Protein AF-A0A170VJB1-F1 (afdb_monomer_lite)

InterPro domains:
  IPR004142 NDRG [PF03096] (3-101)
  IPR004142 NDRG [PTHR11034] (4-102)
  IPR029058 Alpha/Beta hydrolase fold [G3DSA:3.40.50.1820] (1-106)
  IPR029058 Alpha/Beta hydrolase fold [SSF53474] (5-84)

pLDDT: mean 74.46, std 19.04, range [40.03, 96.0]

Radius of gyration: 25.11 Å; chains: 1; bounding box: 39×20×83 Å

Organism: Triatoma infestans (NCBI:txid30076)

Foldseek 3Di:
DDDDDDDLLVLLVVVVVVCVVVVQQADAEEAEASRLLSPVSNCVVCVRRYPYYHYHNYDVDDCPVVVVVVVVVVVVVVVVDDPDVVNVVVVCCVVVDPDDPDPPDDD

Sequence (107 aa):
KIFEYPTMDELAAQLNFVLSHFGLRSVIGLGVGAGGNVLARFALGHPDKVEALCLINVVSTQAGWIEWGYQKLNARYLKSKGMTQGVLDYLMWHHFGKGRLKKGTMT

Secondary structure (DSSP, 8-state):
-PPPPPPHHHHHHHHHHHHHHTT-S-EEEEEETHHHHHHHHHHHH-GGGEEEEEEES---S---HHHHHHHHHHHHHHHH----HHHHHHHHHHHH-S---------

Structure (mmCIF, N/CA/C/O backbone):
data_AF-A0A170VJB1-F1
#
_entry.id   AF-A0A170VJB1-F1
#
loop_
_atom_site.group_PDB
_atom_site.id
_atom_site.type_symbol
_atom_site.label_atom_id
_atom_site.label_alt_id
_atom_site.label_comp_id
_atom_site.label_asym_id
_atom_site.label_entity_id
_atom_site.label_seq_id
_atom_site.pdbx_PDB_ins_code
_atom_site.Cartn_x
_atom_site.Cartn_y
_atom_site.Cartn_z
_atom_site.occupancy
_atom_site.B_iso_or_equiv
_atom_site.auth_seq_id
_atom_site.auth_comp_id
_atom_site.auth_asym_id
_atom_site.auth_atom_id
_atom_site.pdbx_PDB_model_num
ATOM 1 N N . LYS A 1 1 ? 30.744 4.774 12.915 1.00 55.41 1 LYS A N 1
ATOM 2 C CA . LYS A 1 1 ? 29.617 3.813 13.003 1.00 55.41 1 LYS A CA 1
ATOM 3 C C . LYS A 1 1 ? 29.058 3.642 11.602 1.00 55.41 1 LYS A C 1
ATOM 5 O O . LYS A 1 1 ? 28.786 4.654 10.972 1.00 55.41 1 LYS A O 1
ATOM 10 N N . ILE A 1 2 ? 28.977 2.412 11.102 1.00 70.62 2 ILE A N 1
ATOM 11 C CA . ILE A 1 2 ? 28.281 2.115 9.844 1.00 70.62 2 ILE A CA 1
ATOM 12 C C . ILE A 1 2 ? 26.789 2.336 10.116 1.00 70.62 2 ILE A C 1
ATOM 14 O O . ILE A 1 2 ? 26.302 1.914 11.162 1.00 70.62 2 ILE A O 1
ATOM 18 N N . PHE A 1 3 ? 26.106 3.084 9.251 1.00 78.44 3 PHE A N 1
ATOM 19 C CA . PHE A 1 3 ? 24.664 3.288 9.359 1.00 78.44 3 PHE A CA 1
ATOM 20 C C . PHE A 1 3 ? 23.967 2.055 8.791 1.00 78.44 3 PHE A C 1
ATOM 22 O O . PHE A 1 3 ? 24.141 1.739 7.614 1.00 78.44 3 PHE A O 1
ATOM 29 N N . GLU A 1 4 ? 23.223 1.348 9.634 1.00 83.94 4 GLU A N 1
ATOM 30 C CA . GLU A 1 4 ? 22.416 0.209 9.218 1.00 83.94 4 GLU A CA 1
ATOM 31 C C . GLU A 1 4 ? 21.048 0.725 8.777 1.00 83.94 4 GLU A C 1
ATOM 33 O O . GLU A 1 4 ? 20.347 1.396 9.536 1.00 83.94 4 GLU A O 1
ATOM 38 N N . TYR A 1 5 ? 20.719 0.498 7.505 1.00 84.06 5 TYR A N 1
ATOM 39 C CA . TYR A 1 5 ? 19.457 0.961 6.947 1.00 84.06 5 TYR A CA 1
ATOM 40 C C . TYR A 1 5 ? 18.335 0.011 7.379 1.00 84.06 5 TYR A C 1
ATOM 42 O O . TYR A 1 5 ? 18.516 -1.204 7.259 1.00 84.06 5 TYR A O 1
ATOM 50 N N . PRO A 1 6 ? 17.189 0.536 7.842 1.00 84.62 6 PRO A N 1
ATOM 51 C CA . PRO A 1 6 ? 16.094 -0.297 8.307 1.00 84.62 6 PRO A CA 1
ATOM 52 C C . PRO A 1 6 ? 15.547 -1.185 7.190 1.00 84.62 6 PRO A C 1
ATOM 54 O O . PRO A 1 6 ? 15.475 -0.807 6.015 1.00 84.62 6 PRO A O 1
ATOM 57 N N . THR A 1 7 ? 15.122 -2.379 7.572 1.00 89.06 7 THR A N 1
ATOM 58 C CA . THR A 1 7 ? 14.415 -3.306 6.691 1.00 89.06 7 THR A CA 1
ATOM 59 C C . THR A 1 7 ? 13.028 -2.766 6.323 1.00 89.06 7 THR A C 1
ATOM 61 O O . THR A 1 7 ? 12.484 -1.875 6.977 1.00 89.06 7 THR A O 1
ATOM 64 N N . MET A 1 8 ? 12.409 -3.321 5.274 1.00 87.62 8 MET A N 1
ATOM 65 C CA . MET A 1 8 ? 11.046 -2.924 4.882 1.00 87.62 8 MET A CA 1
ATOM 66 C C . MET A 1 8 ? 10.014 -3.156 5.995 1.00 87.62 8 MET A C 1
ATOM 68 O O . MET A 1 8 ? 9.045 -2.406 6.087 1.00 87.62 8 MET A O 1
ATOM 72 N N . ASP A 1 9 ? 10.225 -4.170 6.837 1.00 88.44 9 ASP A N 1
ATOM 73 C CA . ASP A 1 9 ? 9.346 -4.471 7.969 1.00 88.44 9 ASP A CA 1
ATOM 74 C C . ASP A 1 9 ? 9.524 -3.461 9.108 1.00 88.44 9 ASP A C 1
ATOM 76 O O . ASP A 1 9 ? 8.540 -2.996 9.679 1.00 88.44 9 ASP A O 1
ATOM 80 N N . GLU A 1 10 ? 10.758 -3.036 9.386 1.00 91.12 10 GLU A N 1
ATOM 81 C CA . GLU A 1 10 ? 11.026 -1.972 10.362 1.00 91.12 10 GLU A CA 1
ATOM 82 C C . GLU A 1 10 ? 10.463 -0.625 9.898 1.00 91.12 10 GLU A C 1
ATOM 84 O O . GLU A 1 10 ? 9.860 0.098 10.690 1.00 91.12 10 GLU A O 1
ATOM 89 N N . LEU A 1 11 ? 10.582 -0.309 8.605 1.00 91.56 11 LEU A N 1
ATOM 90 C CA . LEU A 1 11 ? 9.941 0.867 8.010 1.00 91.56 11 LEU A CA 1
ATOM 91 C C . LEU A 1 11 ? 8.413 0.803 8.125 1.00 91.56 11 LEU A C 1
ATOM 93 O O . LEU A 1 11 ? 7.774 1.811 8.424 1.00 91.56 11 LEU A O 1
ATOM 97 N N . ALA A 1 12 ? 7.815 -0.374 7.931 1.00 92.06 12 ALA A N 1
ATOM 98 C CA . ALA A 1 12 ? 6.378 -0.554 8.112 1.00 92.06 12 ALA A CA 1
ATOM 99 C C . ALA A 1 12 ? 5.972 -0.373 9.582 1.00 92.06 12 ALA A C 1
ATOM 101 O O . ALA A 1 12 ? 4.990 0.308 9.870 1.00 92.06 12 ALA A O 1
ATOM 102 N N . ALA A 1 13 ? 6.755 -0.900 10.526 1.00 92.56 13 ALA A N 1
ATOM 103 C CA . ALA A 1 13 ? 6.510 -0.720 11.954 1.00 92.56 13 ALA A CA 1
ATOM 104 C C . ALA A 1 13 ? 6.565 0.759 12.372 1.00 92.56 13 ALA A C 1
ATOM 106 O O . ALA A 1 13 ? 5.818 1.172 13.264 1.00 92.56 13 ALA A O 1
ATOM 107 N N . GLN A 1 14 ? 7.382 1.578 11.698 1.00 93.69 14 GLN A N 1
ATOM 108 C CA . GLN A 1 14 ? 7.482 3.007 11.990 1.00 93.69 14 GLN A CA 1
ATOM 109 C C . GLN A 1 14 ? 6.173 3.777 11.768 1.00 93.69 14 GLN A C 1
ATOM 111 O O . GLN A 1 14 ? 5.908 4.745 12.485 1.00 93.69 14 GLN A O 1
ATOM 116 N N . LEU A 1 15 ? 5.312 3.320 10.851 1.00 93.25 15 LEU A N 1
ATOM 117 C CA . LEU A 1 15 ? 4.003 3.935 10.604 1.00 93.25 15 LEU A CA 1
ATOM 118 C C . LEU A 1 15 ? 3.121 3.948 11.859 1.00 93.25 15 LEU A C 1
ATOM 120 O O . LEU A 1 15 ? 2.405 4.920 12.081 1.00 93.25 15 LEU A O 1
ATOM 124 N N . ASN A 1 16 ? 3.218 2.942 12.737 1.00 92.62 16 ASN A N 1
ATOM 125 C CA . ASN A 1 16 ? 2.461 2.943 13.993 1.00 92.62 16 ASN A CA 1
ATOM 126 C C . ASN A 1 16 ? 2.797 4.138 14.882 1.00 92.62 16 ASN A C 1
ATOM 128 O O . ASN A 1 16 ? 1.892 4.719 15.481 1.00 92.62 16 ASN A O 1
ATOM 132 N N . PHE A 1 17 ? 4.077 4.504 14.985 1.00 94.00 17 PHE A N 1
ATOM 133 C CA . PHE A 1 17 ? 4.483 5.656 15.788 1.00 94.00 17 PHE A CA 1
ATOM 134 C C . PHE A 1 17 ? 3.940 6.953 15.196 1.00 94.00 17 PHE A C 1
ATOM 136 O O . PHE A 1 17 ? 3.490 7.810 15.948 1.00 94.00 17 PHE A O 1
ATOM 143 N N . VAL A 1 18 ? 3.905 7.065 13.865 1.00 94.50 18 VAL A N 1
ATOM 144 C CA . VAL A 1 18 ? 3.314 8.216 13.171 1.00 94.50 18 VAL A CA 1
ATOM 145 C C . VAL A 1 18 ? 1.821 8.314 13.478 1.00 94.50 18 VAL A C 1
ATOM 147 O O . VAL A 1 18 ? 1.368 9.350 13.956 1.00 94.50 18 VAL A O 1
ATOM 150 N N . LEU A 1 19 ? 1.061 7.230 13.292 1.00 94.31 19 LEU A N 1
ATOM 151 C CA . LEU A 1 19 ? -0.374 7.214 13.601 1.00 94.31 19 LEU A CA 1
ATOM 152 C C . LEU A 1 19 ? -0.632 7.564 15.072 1.00 94.31 19 LEU A C 1
ATOM 154 O O . LEU A 1 19 ? -1.523 8.353 15.368 1.00 94.31 19 LEU A O 1
ATOM 158 N N . SER A 1 20 ? 0.182 7.026 15.983 1.00 93.75 20 SER A N 1
ATOM 159 C CA . SER A 1 20 ? 0.034 7.261 17.423 1.00 93.75 20 SER A CA 1
ATOM 160 C C . SER A 1 20 ? 0.364 8.703 17.806 1.00 93.75 20 SER A C 1
ATOM 162 O O . SER A 1 20 ? -0.342 9.295 18.615 1.00 93.75 20 SER A O 1
ATOM 164 N N . HIS A 1 21 ? 1.399 9.290 17.199 1.00 95.69 21 HIS A N 1
ATOM 165 C CA . HIS A 1 21 ? 1.782 10.684 17.419 1.00 95.69 21 HIS A CA 1
ATOM 166 C C . HIS A 1 21 ? 0.669 11.658 17.013 1.00 95.69 21 HIS A C 1
ATOM 168 O O . HIS A 1 21 ? 0.423 12.636 17.712 1.00 95.69 21 HIS A O 1
ATOM 174 N N . PHE A 1 22 ? -0.031 11.364 15.914 1.00 94.94 22 PHE A N 1
ATOM 175 C CA . PHE A 1 22 ? -1.152 12.173 15.429 1.00 94.94 22 PHE A CA 1
ATOM 176 C C . PHE A 1 22 ? -2.524 11.741 15.981 1.00 94.94 22 PHE A C 1
ATOM 178 O O . PHE A 1 22 ? -3.528 12.369 15.656 1.00 94.94 22 PHE A O 1
ATOM 185 N N . GLY A 1 23 ? -2.596 10.688 16.805 1.00 93.50 23 GLY A N 1
ATOM 186 C CA . GLY A 1 23 ? -3.856 10.174 17.357 1.00 93.50 23 GLY A CA 1
ATOM 187 C C . GLY A 1 23 ? -4.813 9.582 16.312 1.00 93.50 23 GLY A C 1
ATOM 188 O O . G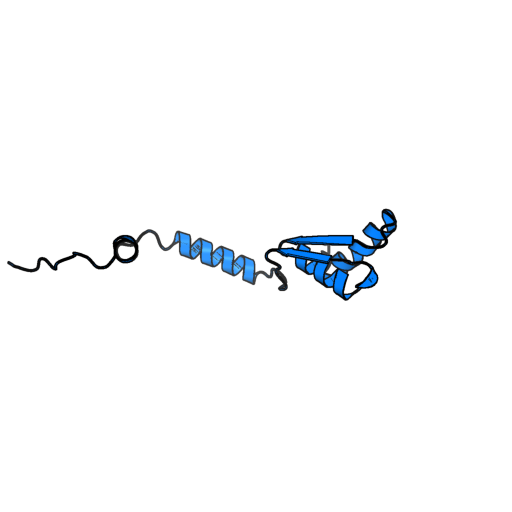LY A 1 23 ? -6.027 9.589 16.510 1.00 93.50 23 GLY A O 1
ATOM 189 N N . LEU A 1 24 ? -4.288 9.089 15.188 1.00 94.50 24 LEU A N 1
ATOM 190 C CA . LEU A 1 24 ? -5.075 8.526 14.090 1.00 94.50 24 LEU A CA 1
ATOM 191 C C . LEU A 1 24 ? -5.449 7.071 14.389 1.00 94.50 24 LEU A C 1
ATOM 193 O O . LEU A 1 24 ? -4.580 6.227 14.608 1.00 94.50 24 LEU A O 1
ATOM 197 N N . ARG A 1 25 ? -6.751 6.770 14.361 1.00 92.31 25 ARG A N 1
ATOM 198 C CA . ARG A 1 25 ? -7.269 5.408 14.565 1.00 92.31 25 ARG A CA 1
ATOM 199 C C . ARG A 1 25 ? -7.082 4.525 13.331 1.00 92.31 25 ARG A C 1
ATOM 201 O O . ARG A 1 25 ? -6.733 3.358 13.468 1.00 92.31 25 ARG A O 1
ATOM 208 N N . SER A 1 26 ? -7.307 5.090 12.154 1.00 93.69 26 SER A N 1
ATOM 209 C CA . SER A 1 26 ? -7.244 4.404 10.869 1.00 93.69 26 SER A CA 1
ATOM 210 C C . SER A 1 26 ? -6.804 5.369 9.770 1.00 93.69 26 SER A C 1
ATOM 212 O O . SER A 1 26 ? -6.929 6.588 9.909 1.00 93.69 26 SER A O 1
ATOM 214 N N . VAL A 1 27 ? -6.248 4.827 8.685 1.00 94.88 27 VAL A N 1
ATOM 215 C CA . VAL A 1 27 ? -5.777 5.604 7.533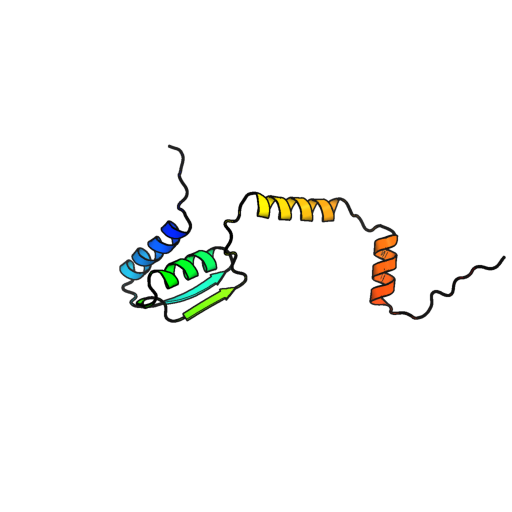 1.00 94.88 27 VAL A CA 1
ATOM 216 C C . VAL A 1 27 ? -6.184 4.964 6.209 1.00 94.88 27 VAL A C 1
ATOM 218 O O . VAL A 1 27 ? -6.350 3.748 6.104 1.00 94.88 27 VAL A O 1
ATOM 221 N N . ILE A 1 28 ? -6.281 5.797 5.174 1.00 96.00 28 ILE A N 1
ATOM 222 C CA . ILE A 1 28 ? -6.325 5.365 3.776 1.00 96.00 28 ILE A CA 1
ATOM 223 C C . ILE A 1 28 ? -4.948 5.642 3.175 1.00 96.00 28 ILE A C 1
ATOM 225 O O . ILE A 1 28 ? -4.507 6.789 3.115 1.00 96.00 28 ILE A O 1
ATOM 229 N N . GLY A 1 29 ? -4.241 4.588 2.774 1.00 93.62 29 GLY A N 1
ATOM 230 C CA . GLY A 1 29 ? -2.868 4.688 2.284 1.00 93.62 29 GLY A CA 1
ATOM 231 C C . GLY A 1 29 ? -2.795 4.824 0.766 1.00 93.62 29 GLY A C 1
ATOM 232 O O . GLY A 1 29 ? -3.454 4.088 0.040 1.00 93.62 29 GLY A O 1
ATOM 233 N N . LEU A 1 30 ? -1.939 5.719 0.274 1.00 95.31 30 LEU A N 1
ATOM 234 C CA . LEU A 1 30 ? -1.545 5.796 -1.135 1.00 95.31 30 LEU A CA 1
ATOM 235 C C . LEU A 1 30 ? -0.053 5.473 -1.240 1.00 95.31 30 LEU A C 1
ATOM 237 O O . LEU A 1 30 ? 0.780 6.190 -0.688 1.00 95.31 30 LEU A O 1
ATOM 241 N N . GLY A 1 31 ? 0.286 4.396 -1.943 1.00 92.06 31 GLY A N 1
ATOM 242 C CA . GLY A 1 31 ? 1.649 3.890 -2.043 1.00 92.06 31 GLY A CA 1
ATOM 243 C C . GLY A 1 31 ? 2.098 3.696 -3.480 1.00 92.06 31 GLY A C 1
ATOM 244 O O . GLY A 1 31 ? 1.407 3.055 -4.268 1.00 92.06 31 GLY A O 1
ATOM 245 N N . VAL A 1 32 ? 3.292 4.193 -3.805 1.00 91.75 32 VAL A N 1
ATOM 246 C CA . VAL A 1 32 ? 3.924 3.996 -5.116 1.00 91.75 32 VAL A CA 1
ATOM 247 C C . VAL A 1 32 ? 5.227 3.218 -4.944 1.00 91.75 32 VAL A C 1
ATOM 249 O O . VAL A 1 32 ? 6.034 3.549 -4.071 1.00 91.75 32 VAL A O 1
ATOM 252 N N . GLY A 1 33 ? 5.451 2.175 -5.750 1.00 88.19 33 GLY A N 1
ATOM 253 C CA . GLY A 1 33 ? 6.705 1.411 -5.724 1.00 88.19 33 GLY A CA 1
ATOM 254 C C . GLY A 1 33 ? 7.007 0.791 -4.357 1.00 88.19 33 GLY A C 1
ATOM 255 O O . GLY A 1 33 ? 6.205 0.027 -3.817 1.00 88.19 33 GLY A O 1
ATOM 256 N N . ALA A 1 34 ? 8.166 1.142 -3.792 1.00 87.75 34 ALA A N 1
ATOM 257 C CA . ALA A 1 34 ? 8.602 0.710 -2.462 1.00 87.75 34 ALA A CA 1
ATOM 258 C C . ALA A 1 34 ? 7.666 1.187 -1.337 1.00 87.75 34 ALA A C 1
ATOM 260 O O . ALA A 1 34 ? 7.416 0.439 -0.395 1.00 87.75 34 ALA A O 1
ATOM 261 N N . GLY A 1 35 ? 7.090 2.389 -1.456 1.00 88.31 35 GLY A N 1
ATOM 262 C CA . GLY A 1 35 ? 6.146 2.913 -0.463 1.00 88.31 35 GLY A CA 1
ATOM 263 C C . GLY A 1 35 ? 4.861 2.088 -0.392 1.00 88.31 35 GLY A C 1
ATOM 264 O O . GLY A 1 35 ? 4.301 1.902 0.684 1.00 88.31 35 GLY A O 1
ATOM 265 N N . GLY A 1 36 ? 4.433 1.513 -1.519 1.00 91.50 36 GLY A N 1
ATOM 266 C CA . GLY A 1 36 ? 3.309 0.582 -1.533 1.00 91.50 36 GLY A CA 1
ATOM 267 C C . GLY A 1 36 ? 3.626 -0.771 -0.894 1.00 91.50 36 GLY A C 1
ATOM 268 O O . GLY A 1 36 ? 2.754 -1.342 -0.254 1.00 91.50 36 GLY A O 1
ATOM 269 N N . ASN A 1 37 ? 4.869 -1.255 -0.988 1.00 90.62 37 ASN A N 1
ATOM 270 C CA . ASN A 1 37 ? 5.311 -2.472 -0.294 1.00 90.62 37 ASN A CA 1
ATOM 271 C C . ASN A 1 37 ? 5.323 -2.264 1.231 1.00 90.62 37 ASN A C 1
ATOM 273 O O . ASN A 1 37 ? 4.791 -3.086 1.972 1.00 90.62 37 ASN A O 1
ATOM 277 N N . VAL A 1 38 ? 5.843 -1.122 1.693 1.00 92.75 38 VAL A N 1
ATOM 278 C CA . VAL A 1 38 ? 5.816 -0.739 3.115 1.00 92.75 38 VAL A CA 1
ATOM 279 C C . VAL A 1 38 ? 4.376 -0.613 3.627 1.00 92.75 38 VAL A C 1
ATOM 281 O O . VAL A 1 38 ? 4.040 -1.201 4.653 1.00 92.75 38 VAL A O 1
ATOM 284 N N . LEU A 1 39 ? 3.499 0.086 2.896 1.00 93.81 39 LEU A N 1
ATOM 285 C CA . LEU A 1 39 ? 2.085 0.224 3.271 1.00 93.81 39 LEU A CA 1
ATOM 286 C C . LEU A 1 39 ? 1.334 -1.113 3.259 1.00 93.81 39 LEU A C 1
ATOM 288 O O . LEU A 1 39 ? 0.520 -1.358 4.146 1.00 93.81 39 LEU A O 1
ATOM 292 N N . ALA A 1 40 ? 1.620 -1.994 2.299 1.00 91.94 40 ALA A N 1
ATOM 293 C CA . ALA A 1 40 ? 1.026 -3.327 2.250 1.00 91.94 40 ALA A CA 1
ATOM 294 C C . ALA A 1 40 ? 1.447 -4.178 3.457 1.00 91.94 40 ALA A C 1
ATOM 296 O O . ALA A 1 40 ? 0.602 -4.813 4.082 1.00 91.94 40 ALA A O 1
ATOM 297 N N . ARG A 1 41 ? 2.732 -4.149 3.836 1.00 92.50 41 ARG A N 1
ATOM 298 C CA . ARG A 1 41 ? 3.238 -4.830 5.041 1.00 92.50 41 ARG A CA 1
ATOM 299 C C . ARG A 1 41 ? 2.600 -4.284 6.312 1.00 92.50 41 ARG A C 1
ATOM 301 O O . ARG A 1 41 ? 2.186 -5.059 7.168 1.00 92.50 41 ARG A O 1
ATOM 308 N N . PHE A 1 42 ? 2.457 -2.964 6.405 1.00 94.25 42 PHE A N 1
ATOM 309 C CA . PHE A 1 42 ? 1.776 -2.328 7.527 1.00 94.25 42 PHE A CA 1
ATOM 310 C C . PHE A 1 42 ? 0.313 -2.774 7.641 1.00 94.25 42 PHE A C 1
ATOM 312 O O . PHE A 1 42 ? -0.122 -3.162 8.721 1.00 94.25 42 PHE A O 1
ATOM 319 N N . ALA A 1 43 ? -0.423 -2.793 6.527 1.00 93.81 43 ALA A N 1
ATOM 320 C CA . ALA A 1 43 ? -1.816 -3.235 6.507 1.00 93.81 43 ALA A CA 1
ATOM 321 C C . ALA A 1 43 ? -1.984 -4.721 6.853 1.00 93.81 43 ALA A C 1
ATOM 323 O O . ALA A 1 43 ? -2.965 -5.087 7.491 1.00 93.81 43 ALA A O 1
ATOM 324 N N . LEU A 1 44 ? -1.023 -5.574 6.481 1.00 92.12 44 LEU A N 1
ATOM 325 C CA . LEU A 1 44 ? -1.022 -6.985 6.880 1.00 92.12 44 LEU A CA 1
ATOM 326 C C . LEU A 1 44 ? -0.808 -7.163 8.391 1.00 92.12 44 LEU A C 1
ATOM 328 O O . LEU A 1 44 ? -1.415 -8.049 8.986 1.00 92.12 44 LEU A O 1
ATOM 332 N N . GLY A 1 45 ? 0.038 -6.335 9.012 1.00 91.94 45 GLY A N 1
ATOM 333 C CA . GLY A 1 45 ? 0.291 -6.378 10.457 1.00 91.94 45 GLY A CA 1
ATOM 334 C C . GLY A 1 45 ? -0.786 -5.694 11.307 1.00 91.94 45 GLY A C 1
ATOM 335 O O . GLY A 1 45 ? -0.998 -6.083 12.454 1.00 91.94 45 GLY A O 1
ATOM 336 N N . HIS A 1 46 ? -1.468 -4.689 10.753 1.00 92.69 46 HIS A N 1
ATOM 337 C CA . HIS A 1 46 ? -2.459 -3.857 11.446 1.00 92.69 46 HIS A CA 1
ATOM 338 C C . HIS A 1 46 ? -3.687 -3.583 10.563 1.00 92.69 46 HIS A C 1
ATOM 340 O O . HIS A 1 46 ? -3.933 -2.432 10.183 1.00 92.69 46 HIS A O 1
ATOM 346 N N . PRO A 1 47 ? -4.473 -4.620 10.218 1.00 91.69 47 PRO A N 1
ATOM 347 C CA . PRO A 1 47 ? -5.639 -4.461 9.350 1.00 91.69 47 PRO A CA 1
ATOM 348 C C . PRO A 1 47 ? -6.720 -3.564 9.970 1.00 91.69 47 PRO A C 1
ATOM 350 O O . PRO A 1 47 ? -7.492 -2.945 9.250 1.00 91.69 47 PRO A O 1
ATOM 353 N N . ASP A 1 48 ? -6.753 -3.435 11.298 1.00 94.12 48 ASP A N 1
ATOM 354 C CA . ASP A 1 48 ? -7.647 -2.534 12.031 1.00 94.12 48 ASP A CA 1
ATOM 355 C C . ASP A 1 48 ? -7.326 -1.045 11.818 1.00 94.12 48 ASP A C 1
ATOM 357 O O . ASP A 1 48 ? -8.189 -0.191 12.027 1.00 94.12 48 ASP A O 1
ATOM 361 N N . LYS A 1 49 ? -6.100 -0.729 11.385 1.00 92.62 49 LYS A N 1
ATOM 362 C CA . LYS A 1 49 ? -5.610 0.644 11.200 1.00 92.62 49 LYS A CA 1
ATOM 363 C C . LYS A 1 49 ? -5.617 1.103 9.747 1.00 92.62 49 LYS A C 1
ATOM 365 O O . LYS A 1 49 ? -5.238 2.241 9.475 1.00 92.62 49 LYS A O 1
ATOM 370 N N . VAL A 1 50 ? -6.025 0.253 8.807 1.00 96.00 50 VAL A N 1
ATOM 371 C CA . VAL A 1 50 ? -6.011 0.568 7.375 1.00 96.00 50 VAL A CA 1
ATOM 372 C C . VAL A 1 50 ? -7.385 0.301 6.776 1.00 96.00 50 VAL A C 1
ATOM 374 O O . VAL A 1 50 ? -7.802 -0.842 6.649 1.00 96.00 50 VAL A O 1
ATOM 377 N N . GLU A 1 51 ? -8.078 1.366 6.376 1.00 95.56 51 GLU A N 1
ATOM 378 C CA . GLU A 1 51 ? -9.414 1.263 5.771 1.00 95.56 51 GLU A CA 1
ATOM 379 C C . GLU A 1 51 ? -9.348 0.925 4.281 1.00 95.56 51 GLU A C 1
ATOM 381 O O . GLU A 1 51 ? -10.132 0.125 3.776 1.00 95.56 51 GLU A O 1
ATOM 386 N N . ALA A 1 52 ? -8.402 1.535 3.566 1.00 95.19 52 ALA A N 1
ATOM 387 C CA . ALA A 1 52 ? -8.192 1.292 2.147 1.00 95.19 52 ALA A CA 1
ATOM 388 C C . ALA A 1 52 ? -6.740 1.566 1.745 1.00 95.19 52 ALA A C 1
ATOM 390 O O . ALA A 1 52 ? -6.043 2.371 2.368 1.00 95.19 52 ALA A O 1
ATOM 391 N N . LEU A 1 53 ? -6.294 0.915 0.669 1.00 94.75 53 LEU A N 1
ATOM 392 C CA . LEU A 1 53 ? -4.989 1.144 0.057 1.00 94.75 53 LEU A CA 1
ATOM 393 C C . LEU A 1 53 ? -5.131 1.365 -1.449 1.00 94.75 53 LEU A C 1
ATOM 395 O O . LEU A 1 53 ? -5.699 0.537 -2.157 1.00 94.75 53 LEU A O 1
ATOM 399 N N . CYS A 1 54 ? -4.545 2.448 -1.945 1.00 95.38 54 CYS A N 1
ATOM 400 C CA . CYS A 1 54 ? -4.312 2.671 -3.363 1.00 95.38 54 CYS A CA 1
ATOM 401 C C . CYS A 1 54 ? -2.832 2.419 -3.660 1.00 95.38 54 CYS A C 1
ATOM 403 O O . CYS A 1 54 ? -1.952 3.129 -3.173 1.00 95.38 54 CYS A O 1
ATOM 405 N N . LEU A 1 55 ? -2.556 1.371 -4.430 1.00 91.62 55 LEU A N 1
ATOM 406 C CA . LEU A 1 55 ? -1.213 0.855 -4.666 1.00 91.62 55 LEU A CA 1
ATOM 407 C C . LEU A 1 55 ? -0.869 0.959 -6.154 1.00 91.62 55 LEU A C 1
ATOM 409 O O . LEU A 1 55 ? -1.477 0.286 -6.982 1.00 91.62 55 LEU A O 1
ATOM 413 N N . ILE A 1 56 ? 0.116 1.791 -6.496 1.00 89.31 56 ILE A N 1
ATOM 414 C CA . ILE A 1 56 ? 0.513 2.053 -7.884 1.00 89.31 56 ILE A CA 1
ATOM 415 C C . ILE A 1 56 ? 1.925 1.519 -8.124 1.00 89.31 56 ILE A C 1
ATOM 417 O O . ILE A 1 56 ? 2.881 1.930 -7.466 1.00 89.31 56 ILE A O 1
ATOM 421 N N . ASN A 1 57 ? 2.059 0.623 -9.106 1.00 84.69 57 ASN A N 1
ATOM 422 C CA . ASN A 1 57 ? 3.340 0.043 -9.522 1.00 84.69 57 ASN A CA 1
ATOM 423 C C . ASN A 1 57 ? 4.162 -0.509 -8.341 1.00 84.69 57 ASN A C 1
ATOM 425 O O . ASN A 1 57 ? 5.337 -0.182 -8.180 1.00 84.69 57 ASN A O 1
ATOM 429 N N . VAL A 1 58 ? 3.519 -1.270 -7.452 1.00 80.00 58 VAL A N 1
ATOM 430 C CA . VAL A 1 58 ? 4.166 -1.778 -6.238 1.00 80.00 58 VAL A CA 1
ATOM 431 C C . VAL A 1 58 ? 5.241 -2.791 -6.587 1.00 80.00 58 VAL A C 1
ATOM 433 O O . VAL A 1 58 ? 4.986 -3.769 -7.283 1.00 80.00 58 VAL A O 1
ATOM 436 N N . VAL A 1 59 ? 6.436 -2.568 -6.045 1.00 70.94 59 VAL A N 1
ATOM 437 C CA . VAL A 1 59 ? 7.563 -3.489 -6.184 1.00 70.94 59 VAL A CA 1
ATOM 438 C C . VAL A 1 59 ? 7.662 -4.282 -4.884 1.00 70.94 59 VAL A C 1
ATOM 440 O O . VAL A 1 59 ? 8.114 -3.770 -3.858 1.00 70.94 59 VAL A O 1
ATOM 443 N N . SER A 1 60 ? 7.160 -5.516 -4.903 1.00 62.34 60 SER A N 1
ATOM 444 C CA . SER A 1 60 ? 7.180 -6.429 -3.751 1.00 62.34 60 SER A CA 1
ATOM 445 C C . SER A 1 60 ? 8.578 -6.989 -3.471 1.00 62.34 60 SER A C 1
ATOM 447 O O . SER A 1 60 ? 8.891 -7.341 -2.331 1.00 62.34 60 SER A O 1
ATOM 449 N N . THR A 1 61 ? 9.433 -7.020 -4.490 1.00 58.47 61 THR A N 1
ATOM 450 C CA . THR A 1 61 ? 10.833 -7.426 -4.416 1.00 58.47 61 THR A CA 1
ATOM 451 C C . THR A 1 61 ? 11.702 -6.324 -3.814 1.00 58.47 61 THR A C 1
ATOM 453 O O . THR A 1 61 ? 11.552 -5.140 -4.111 1.00 58.47 61 THR A O 1
ATOM 456 N N . GLN A 1 62 ? 12.647 -6.714 -2.953 1.00 52.31 62 GLN A N 1
ATOM 457 C CA . GLN A 1 62 ? 13.750 -5.843 -2.555 1.00 52.31 62 GLN A CA 1
ATOM 458 C C . GLN A 1 62 ? 14.400 -5.343 -3.850 1.00 52.31 62 GLN A C 1
ATOM 460 O O . GLN A 1 62 ? 14.740 -6.172 -4.695 1.00 52.31 62 GLN A O 1
ATOM 465 N N . ALA A 1 63 ? 14.532 -4.026 -4.042 1.00 52.91 63 ALA A N 1
ATOM 466 C CA . ALA A 1 63 ? 15.262 -3.467 -5.179 1.00 52.91 63 ALA A CA 1
ATOM 467 C C . ALA A 1 63 ? 16.747 -3.820 -5.012 1.00 52.91 63 ALA A C 1
ATOM 469 O O . ALA A 1 63 ? 17.561 -3.030 -4.542 1.00 52.91 63 ALA A O 1
ATOM 470 N N . GLY A 1 64 ? 17.077 -5.077 -5.287 1.00 54.62 64 GLY A N 1
ATOM 471 C CA . GLY A 1 64 ? 18.423 -5.591 -5.238 1.00 54.62 64 GLY A CA 1
ATOM 472 C C . GLY A 1 64 ? 19.223 -5.018 -6.394 1.00 54.62 64 GLY A C 1
ATOM 473 O O . GLY A 1 64 ? 18.688 -4.494 -7.372 1.00 54.62 64 GLY A O 1
ATOM 474 N N . TRP A 1 65 ? 20.532 -5.218 -6.318 1.00 51.59 65 TRP A N 1
ATOM 475 C CA . TRP A 1 65 ? 21.502 -4.953 -7.382 1.00 51.59 65 TRP A CA 1
ATOM 476 C C . TRP A 1 65 ? 21.088 -5.518 -8.757 1.00 51.59 65 TRP A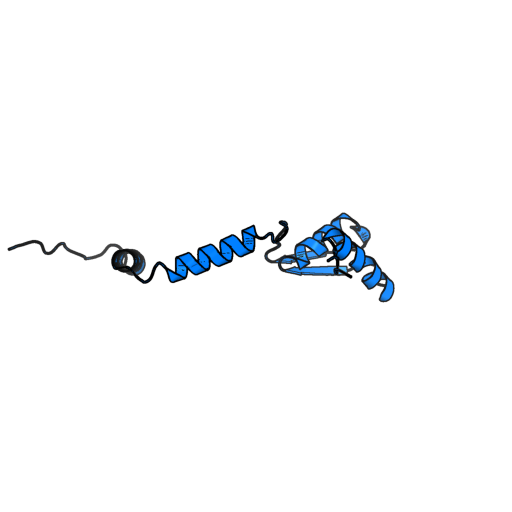 C 1
ATOM 478 O O . TRP A 1 65 ? 21.608 -5.081 -9.779 1.00 51.59 65 TRP A O 1
ATOM 488 N N . ILE A 1 66 ? 20.134 -6.454 -8.783 1.00 54.41 66 ILE A N 1
ATOM 489 C CA . ILE A 1 66 ? 19.489 -7.022 -9.967 1.00 54.41 66 ILE A CA 1
ATOM 490 C C . ILE A 1 66 ? 18.622 -5.985 -10.698 1.00 54.41 66 ILE A C 1
ATOM 492 O O . ILE A 1 66 ? 18.757 -5.866 -11.909 1.00 54.41 66 ILE A O 1
ATOM 496 N N . GLU A 1 67 ? 17.812 -5.178 -10.008 1.00 56.81 67 GLU A N 1
ATOM 497 C CA . GLU A 1 67 ? 16.963 -4.149 -10.634 1.00 56.81 67 GLU A CA 1
ATOM 498 C C . GLU A 1 67 ? 17.813 -2.996 -11.196 1.00 56.81 67 GLU A C 1
ATOM 500 O O . GLU A 1 67 ? 17.615 -2.550 -12.327 1.00 56.81 67 GLU A O 1
ATOM 505 N N . TRP A 1 68 ? 18.844 -2.579 -10.447 1.00 61.50 68 TRP A N 1
ATOM 506 C CA . TRP A 1 68 ? 19.887 -1.671 -10.942 1.00 61.50 68 TRP A CA 1
ATOM 507 C C . TRP A 1 68 ? 20.652 -2.286 -12.121 1.00 61.50 68 TRP A C 1
ATOM 509 O O . TRP A 1 68 ? 20.957 -1.597 -13.094 1.00 61.50 68 TRP A O 1
ATOM 519 N N . GLY A 1 69 ? 20.928 -3.591 -12.063 1.00 59.94 69 GLY A N 1
ATOM 520 C CA . GLY A 1 69 ? 21.557 -4.371 -13.122 1.00 59.94 69 GLY A CA 1
ATOM 521 C C . GLY A 1 69 ? 20.718 -4.383 -14.393 1.00 59.94 69 GLY A C 1
ATOM 522 O O . GLY A 1 69 ? 21.242 -4.044 -15.446 1.00 59.94 69 GLY A O 1
ATOM 523 N N . TYR A 1 70 ? 19.418 -4.661 -14.303 1.00 59.97 70 TYR A N 1
ATOM 524 C CA . TYR A 1 70 ? 18.486 -4.619 -15.429 1.00 59.97 70 TYR A CA 1
ATOM 525 C C . TYR A 1 70 ? 18.315 -3.205 -15.976 1.00 59.97 70 TYR A C 1
ATOM 527 O O . TYR A 1 70 ? 18.365 -3.029 -17.190 1.00 59.97 70 TYR A O 1
ATOM 535 N N . GLN A 1 71 ? 18.200 -2.177 -15.132 1.00 54.91 71 GLN A N 1
ATOM 536 C CA . GLN A 1 71 ? 18.161 -0.786 -15.595 1.00 54.91 71 GLN A CA 1
ATOM 537 C C . GLN A 1 71 ? 19.457 -0.387 -16.310 1.00 54.91 71 GLN A C 1
ATOM 539 O O . GLN A 1 71 ? 19.411 0.231 -17.373 1.00 54.91 71 GLN A O 1
ATOM 544 N N . LYS A 1 72 ? 20.622 -0.785 -15.787 1.00 54.84 72 LYS A N 1
ATOM 545 C CA . LYS A 1 72 ? 21.929 -0.490 -16.388 1.00 54.84 72 LYS A CA 1
ATOM 546 C C . LYS A 1 72 ? 22.194 -1.3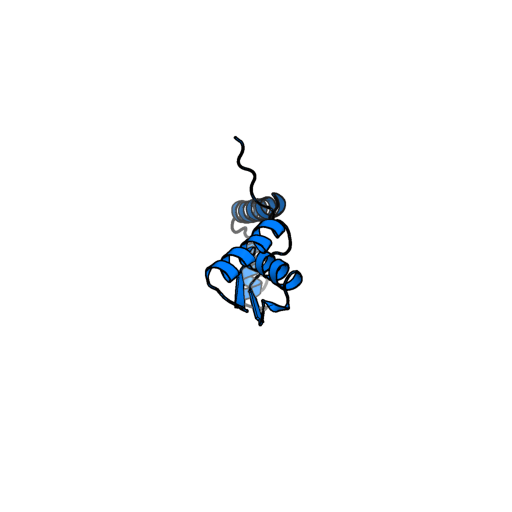23 -17.643 1.00 54.84 72 LYS A C 1
ATOM 548 O O . LYS A 1 72 ? 22.816 -0.812 -18.570 1.00 54.84 72 LYS A O 1
ATOM 553 N N . LEU A 1 73 ? 21.706 -2.562 -17.713 1.00 59.62 73 LEU A N 1
ATOM 554 C CA . LEU A 1 73 ? 21.780 -3.425 -18.894 1.00 59.62 73 LEU A CA 1
ATOM 555 C C . LEU A 1 73 ? 20.842 -2.913 -19.990 1.00 59.62 73 LEU A C 1
ATOM 557 O O . LEU A 1 73 ? 21.287 -2.744 -21.116 1.00 59.62 73 LEU A O 1
ATOM 561 N N . ASN A 1 74 ? 19.594 -2.569 -19.663 1.00 55.41 74 ASN A N 1
ATOM 562 C CA . ASN A 1 74 ? 18.628 -1.994 -20.601 1.00 55.41 74 ASN A CA 1
ATOM 563 C C . ASN A 1 74 ? 19.090 -0.621 -21.108 1.00 55.41 74 ASN A C 1
ATOM 565 O O . ASN A 1 74 ? 19.078 -0.389 -22.313 1.00 55.41 74 ASN A O 1
ATOM 569 N N . ALA A 1 75 ? 19.616 0.251 -20.239 1.00 54.72 75 ALA A N 1
ATOM 570 C CA . ALA A 1 75 ? 20.231 1.516 -20.650 1.00 54.72 75 ALA A CA 1
ATOM 571 C C . ALA A 1 75 ? 21.497 1.316 -21.511 1.00 54.72 75 ALA A C 1
ATOM 573 O O . ALA A 1 75 ? 21.776 2.128 -22.394 1.00 54.72 75 ALA A O 1
ATOM 574 N N . ARG A 1 76 ? 22.258 0.228 -21.302 1.00 50.91 76 ARG A N 1
ATOM 575 C CA . ARG A 1 76 ? 23.394 -0.161 -22.161 1.00 50.91 76 ARG A CA 1
ATOM 576 C C . ARG A 1 76 ? 22.954 -0.790 -23.486 1.00 50.91 76 ARG A C 1
ATOM 578 O O . ARG A 1 76 ? 23.598 -0.512 -24.490 1.00 50.91 76 ARG A O 1
ATOM 585 N N . TYR A 1 77 ? 21.863 -1.553 -23.526 1.00 51.31 77 TYR A N 1
ATOM 586 C CA . TYR A 1 77 ? 21.261 -2.080 -24.758 1.00 51.31 77 TYR A CA 1
ATOM 587 C C . TYR A 1 77 ? 20.652 -0.962 -25.615 1.00 51.31 77 TYR A C 1
ATOM 589 O O . TYR A 1 77 ? 20.821 -0.970 -26.832 1.00 51.31 77 TYR A O 1
ATOM 597 N N . LEU A 1 78 ? 20.040 0.047 -24.985 1.00 49.16 78 LEU A N 1
ATOM 598 C CA . LEU A 1 78 ? 19.576 1.276 -25.642 1.00 49.16 78 LEU A CA 1
ATOM 599 C C . LEU A 1 78 ? 20.734 2.156 -26.148 1.00 49.16 78 LEU A C 1
ATOM 601 O O . LEU A 1 78 ? 20.571 2.844 -27.148 1.00 49.16 78 LEU A O 1
ATOM 605 N N . LYS A 1 79 ? 21.915 2.114 -25.508 1.00 46.31 79 LYS A N 1
ATOM 606 C CA . LYS A 1 79 ? 23.130 2.807 -25.985 1.00 46.31 79 LYS A CA 1
ATOM 607 C C . LYS A 1 79 ? 23.962 2.022 -27.007 1.00 46.31 79 LYS A C 1
ATOM 609 O O . LYS A 1 79 ? 24.750 2.651 -27.705 1.00 46.31 79 LYS A O 1
ATOM 614 N N . SER A 1 80 ? 23.834 0.693 -27.099 1.00 45.97 80 SER A N 1
ATOM 615 C CA . SER A 1 80 ? 24.609 -0.120 -28.056 1.00 45.97 80 SER A CA 1
ATOM 616 C C . SER A 1 80 ? 23.873 -0.389 -29.370 1.00 45.97 80 SER A C 1
ATOM 618 O O . SER A 1 80 ? 24.523 -0.538 -30.403 1.00 45.97 80 SER A O 1
ATOM 620 N N . LYS A 1 81 ? 22.534 -0.391 -29.374 1.00 47.47 81 LYS A N 1
ATOM 621 C CA . LYS A 1 81 ? 21.733 -0.422 -30.603 1.00 47.47 81 LYS A CA 1
ATOM 622 C C . LYS A 1 81 ? 21.316 0.990 -31.002 1.00 47.47 81 LYS A C 1
ATOM 624 O O . LYS A 1 81 ? 20.168 1.384 -30.831 1.00 47.47 81 LYS A O 1
ATOM 629 N N . GLY A 1 82 ? 22.239 1.739 -31.596 1.00 53.06 82 GLY A N 1
ATOM 630 C CA . GLY A 1 82 ? 21.822 2.784 -32.533 1.00 53.06 82 GLY A CA 1
ATOM 631 C C . GLY A 1 82 ? 20.884 2.208 -33.611 1.00 53.06 82 GLY A C 1
ATOM 632 O O . GLY A 1 82 ? 20.847 0.992 -33.831 1.00 53.06 82 GLY A O 1
ATOM 633 N N . MET A 1 83 ? 20.125 3.086 -34.273 1.00 46.19 83 MET A N 1
ATOM 634 C CA . MET A 1 83 ? 19.189 2.761 -35.356 1.00 46.19 83 MET A CA 1
ATOM 635 C C . MET A 1 83 ? 19.921 2.027 -36.497 1.00 46.19 83 MET A C 1
ATOM 637 O O . MET A 1 83 ? 20.515 2.638 -37.380 1.00 46.19 83 MET A O 1
ATOM 641 N N . THR A 1 84 ? 19.930 0.698 -36.457 1.00 57.91 84 THR A N 1
ATOM 642 C CA . THR A 1 84 ? 20.471 -0.151 -37.524 1.00 57.91 84 THR A CA 1
ATOM 643 C C . THR A 1 84 ? 19.443 -0.236 -38.652 1.00 57.91 84 THR A C 1
ATOM 645 O O . THR A 1 84 ? 18.242 -0.209 -38.382 1.00 57.91 84 THR A O 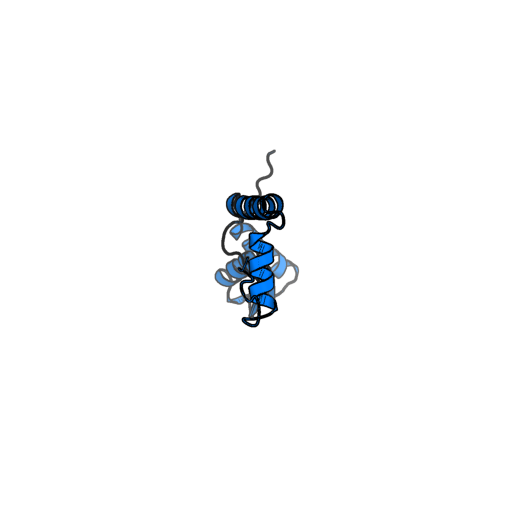1
ATOM 648 N N . GLN A 1 85 ? 19.891 -0.358 -39.909 1.00 55.06 85 GLN A N 1
ATOM 649 C CA . GLN A 1 85 ? 19.012 -0.407 -41.095 1.00 55.06 85 GLN A CA 1
ATOM 650 C C . GLN A 1 85 ? 17.855 -1.414 -40.948 1.00 55.06 85 GLN A C 1
ATOM 652 O O . GLN A 1 85 ? 16.723 -1.094 -41.282 1.00 55.06 85 GLN A O 1
ATOM 657 N N . GLY A 1 86 ? 18.090 -2.567 -40.307 1.00 62.69 86 GLY A N 1
ATOM 658 C CA . GLY A 1 86 ? 17.035 -3.557 -40.053 1.00 62.69 86 GLY A CA 1
ATOM 659 C C . GLY A 1 86 ? 15.955 -3.130 -39.044 1.00 62.69 86 GLY A C 1
ATOM 660 O O . GLY A 1 86 ? 14.813 -3.568 -39.152 1.00 62.69 86 GLY A O 1
ATOM 661 N N . VAL A 1 87 ? 16.273 -2.261 -38.077 1.00 61.66 87 VAL A N 1
ATOM 662 C CA . VAL A 1 87 ? 15.277 -1.689 -37.146 1.00 61.66 87 VAL A CA 1
ATOM 663 C C . VAL A 1 87 ? 14.450 -0.614 -37.854 1.00 61.66 87 VAL A C 1
ATOM 665 O O . VAL A 1 87 ? 13.252 -0.503 -37.610 1.00 61.66 87 VAL A O 1
ATOM 668 N N . LEU A 1 88 ? 15.073 0.123 -38.778 1.00 66.81 88 LEU A N 1
ATOM 669 C CA . LEU A 1 88 ? 14.412 1.105 -39.636 1.00 66.81 88 LEU A CA 1
ATOM 670 C C . LEU A 1 88 ? 13.434 0.415 -40.604 1.00 66.81 88 LEU A C 1
ATOM 672 O O . LEU A 1 88 ? 12.270 0.803 -40.657 1.00 66.81 88 LEU A O 1
ATOM 676 N N . ASP A 1 89 ? 13.852 -0.671 -41.260 1.00 61.56 89 ASP A N 1
ATOM 677 C CA . ASP A 1 89 ? 12.993 -1.488 -42.133 1.00 61.56 89 ASP A CA 1
ATOM 678 C C . ASP A 1 89 ? 11.809 -2.113 -41.383 1.00 61.56 89 ASP A C 1
ATOM 680 O O . ASP A 1 89 ? 10.684 -2.128 -41.887 1.00 61.56 89 ASP A O 1
ATOM 684 N N . TYR A 1 90 ? 12.030 -2.581 -40.151 1.00 66.12 90 TYR A N 1
ATOM 685 C CA . TYR A 1 90 ? 10.970 -3.137 -39.310 1.00 66.12 90 TYR A CA 1
ATOM 686 C C . TYR A 1 90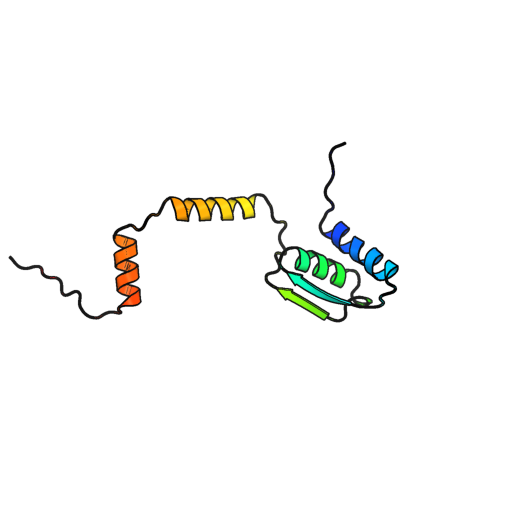 ? 9.964 -2.069 -38.849 1.00 66.12 90 TYR A C 1
ATOM 688 O O . TYR A 1 90 ? 8.754 -2.295 -38.910 1.00 66.12 90 TYR A O 1
ATOM 696 N N . LEU A 1 91 ? 10.439 -0.889 -38.433 1.00 68.06 91 LEU A N 1
ATOM 697 C CA . LEU A 1 91 ? 9.573 0.231 -38.047 1.00 68.06 91 LEU A CA 1
ATOM 698 C C . LEU A 1 91 ? 8.789 0.783 -39.246 1.00 68.06 91 LEU A C 1
ATOM 700 O O . LEU A 1 91 ? 7.598 1.055 -39.106 1.00 68.06 91 LEU A O 1
ATOM 704 N N . MET A 1 92 ? 9.405 0.882 -40.431 1.00 67.62 92 MET A N 1
ATOM 705 C CA . MET A 1 92 ? 8.714 1.266 -41.670 1.00 67.62 92 MET A CA 1
ATOM 706 C C . MET A 1 92 ? 7.631 0.250 -42.047 1.00 67.62 92 MET A C 1
ATOM 708 O O . MET A 1 92 ? 6.505 0.637 -42.357 1.00 67.62 92 MET A O 1
ATOM 712 N N . TRP A 1 93 ? 7.933 -1.048 -41.969 1.00 63.66 93 TRP A N 1
ATOM 713 C CA . TRP A 1 93 ? 6.960 -2.109 -42.233 1.00 63.66 93 TRP A CA 1
ATOM 714 C C . TRP A 1 93 ? 5.769 -2.072 -41.264 1.00 63.66 93 TRP A C 1
ATOM 716 O O . TRP A 1 93 ? 4.625 -2.259 -41.680 1.00 63.66 93 TRP A O 1
ATOM 726 N N . HIS A 1 94 ? 6.027 -1.798 -39.983 1.00 66.12 94 HIS A N 1
ATOM 727 C CA . HIS A 1 94 ? 4.996 -1.746 -38.950 1.00 66.12 94 HIS A CA 1
ATOM 728 C C . HIS A 1 94 ? 4.139 -0.471 -39.021 1.00 66.12 94 HIS A C 1
ATOM 730 O O . HIS A 1 94 ? 2.940 -0.535 -38.767 1.00 66.12 94 HIS A O 1
ATOM 736 N N . HIS A 1 95 ? 4.726 0.672 -39.397 1.00 66.75 95 HIS A N 1
ATOM 737 C CA . HIS A 1 95 ? 4.025 1.959 -39.440 1.00 66.75 95 HIS A CA 1
ATOM 738 C C . HIS A 1 95 ? 3.219 2.180 -40.731 1.00 66.75 95 HIS A C 1
ATOM 740 O O . HIS A 1 95 ? 2.127 2.737 -40.671 1.00 66.75 95 HIS A O 1
ATOM 746 N N . PHE A 1 96 ? 3.712 1.728 -41.893 1.00 64.88 96 PHE A N 1
ATOM 747 C CA . PHE A 1 96 ? 3.035 1.952 -43.182 1.00 64.88 96 PHE A CA 1
ATOM 748 C C . PHE A 1 96 ? 2.094 0.815 -43.613 1.00 64.88 96 PHE A C 1
ATOM 750 O O . PHE A 1 96 ? 1.281 1.009 -44.517 1.00 64.88 96 PHE A O 1
ATOM 757 N N . GLY A 1 97 ? 2.162 -0.355 -42.966 1.00 51.78 97 GLY A N 1
ATOM 758 C CA . GLY A 1 97 ? 1.347 -1.518 -43.321 1.00 51.78 97 GLY A CA 1
ATOM 759 C C . GLY A 1 97 ? 1.706 -2.120 -44.690 1.00 51.78 97 GLY A C 1
ATOM 760 O O . GLY A 1 97 ? 2.339 -1.497 -45.541 1.00 51.78 97 GLY A O 1
ATOM 761 N N . LYS A 1 98 ? 1.341 -3.389 -44.923 1.00 59.50 98 LYS A N 1
ATOM 762 C CA . LYS A 1 98 ? 1.669 -4.124 -46.163 1.00 59.50 98 LYS A CA 1
ATOM 763 C C . LYS A 1 98 ? 1.020 -3.473 -47.395 1.00 59.50 98 LYS A C 1
ATOM 765 O O . LYS A 1 98 ? -0.095 -3.819 -47.770 1.00 59.50 98 LYS A O 1
ATOM 770 N N . GLY A 1 99 ? 1.755 -2.597 -48.076 1.00 55.25 99 GLY A N 1
ATOM 771 C CA . GLY A 1 99 ? 1.294 -1.982 -49.317 1.00 55.25 99 GLY A CA 1
ATOM 772 C C . GLY A 1 99 ? 2.383 -1.221 -50.069 1.00 55.25 99 GLY A C 1
ATOM 773 O O . GLY A 1 99 ? 2.434 -0.004 -49.992 1.00 55.25 99 GLY A O 1
ATOM 774 N N . ARG A 1 100 ? 3.157 -1.951 -50.888 1.00 46.12 100 ARG A N 1
ATOM 775 C CA . ARG A 1 100 ? 4.172 -1.497 -51.872 1.00 46.12 100 ARG A CA 1
ATOM 776 C C . ARG A 1 100 ? 5.597 -1.250 -51.360 1.00 46.12 100 ARG A C 1
ATOM 778 O O . ARG A 1 100 ? 6.096 -0.135 -51.375 1.00 46.12 100 ARG A O 1
ATOM 785 N N . LEU A 1 101 ? 6.337 -2.340 -51.192 1.00 45.19 101 LEU A N 1
ATOM 786 C CA . LEU A 1 101 ? 7.673 -2.411 -51.788 1.00 45.19 101 LEU A CA 1
ATOM 787 C C . LEU A 1 101 ? 7.635 -3.543 -52.813 1.00 45.19 101 LEU A C 1
ATOM 789 O O . LEU A 1 101 ? 7.862 -4.711 -52.501 1.00 45.19 101 LEU A O 1
ATOM 793 N N . LYS A 1 102 ? 7.243 -3.204 -54.049 1.00 40.03 102 LYS A N 1
ATOM 794 C CA . LYS A 1 102 ? 7.532 -4.075 -55.188 1.00 40.03 102 LYS A CA 1
ATOM 795 C C . LYS A 1 102 ? 9.053 -4.179 -55.260 1.00 40.03 102 LYS A C 1
ATOM 797 O O . LYS A 1 102 ? 9.725 -3.162 -55.398 1.00 40.03 102 LYS A O 1
ATOM 802 N N . LYS A 1 103 ? 9.567 -5.407 -55.171 1.00 46.38 103 LYS A N 1
ATOM 803 C CA . LYS A 1 103 ? 10.919 -5.750 -55.612 1.00 46.38 103 LYS A CA 1
ATOM 804 C C . LYS A 1 103 ? 11.098 -5.219 -57.035 1.00 46.38 103 LYS A C 1
ATOM 806 O O . LYS A 1 103 ? 10.500 -5.752 -57.964 1.00 46.38 103 LYS A O 1
ATOM 811 N N . GLY A 1 104 ? 11.898 -4.172 -57.185 1.00 40.72 104 GLY A N 1
ATOM 812 C CA . GLY A 1 104 ? 12.506 -3.799 -58.453 1.00 40.72 104 GLY A CA 1
ATOM 813 C C . GLY A 1 104 ? 13.806 -4.573 -58.616 1.00 40.72 104 GLY A C 1
ATOM 814 O O . GLY A 1 104 ? 14.879 -4.007 -58.472 1.00 40.72 104 GLY A O 1
ATOM 815 N N . THR A 1 105 ? 13.708 -5.880 -58.857 1.00 46.03 105 THR A N 1
ATOM 816 C CA . THR A 1 105 ? 14.726 -6.575 -59.645 1.00 46.03 105 THR A CA 1
ATOM 817 C C . THR A 1 105 ? 14.201 -6.549 -61.066 1.00 46.03 105 THR A C 1
ATOM 819 O O . THR A 1 105 ? 13.164 -7.158 -61.300 1.00 46.03 105 THR A O 1
ATOM 822 N N . MET A 1 106 ? 14.868 -5.847 -61.976 1.00 42.16 106 MET A N 1
ATOM 823 C CA . MET A 1 106 ? 15.105 -6.304 -63.347 1.00 42.16 106 MET A CA 1
ATOM 824 C C . MET A 1 106 ? 16.149 -5.394 -64.003 1.00 42.16 106 MET A C 1
ATOM 826 O O . MET A 1 106 ? 15.987 -4.176 -63.973 1.00 42.16 106 MET A O 1
ATOM 830 N N . THR A 1 107 ? 17.140 -6.066 -64.606 1.00 42.41 107 THR A N 1
ATOM 831 C CA . THR A 1 107 ? 18.162 -5.614 -65.575 1.00 42.41 107 THR A CA 1
ATOM 832 C C . THR A 1 107 ? 19.183 -4.582 -65.127 1.00 42.41 107 THR A C 1
ATOM 834 O O . THR A 1 107 ? 18.807 -3.410 -64.927 1.00 42.41 107 THR A O 1
#